Protein AF-A0A538NTR8-F1 (afdb_monomer_lite)

Secondary structure (DSSP, 8-state):
-GGGT--TTS-EEEEEEEETTEEEEEEEEPPTT-SS-EEEEEEEETTS-HHHHHHHHHHHHHT---

pLDDT: mean 82.39, std 11.98, range [46.41, 94.25]

Radius of gyration: 12.17 Å; chains: 1; bounding box: 28×22×31 Å

Structure (mmCIF, N/CA/C/O backbone):
data_AF-A0A538NTR8-F1
#
_entry.id   AF-A0A538NTR8-F1
#
loop_
_atom_site.group_PDB
_atom_site.id
_atom_site.type_symbol
_atom_site.label_atom_id
_atom_site.label_alt_id
_atom_site.label_comp_id
_atom_site.label_asym_id
_atom_site.label_entity_id
_atom_site.label_seq_id
_atom_site.pdbx_PDB_ins_code
_atom_site.Cartn_x
_atom_site.Cartn_y
_atom_site.Cartn_z
_atom_site.occupancy
_atom_site.B_iso_or_equiv
_atom_site.auth_seq_id
_atom_site.auth_comp_id
_atom_site.auth_asym_id
_atom_site.auth_atom_id
_atom_site.pdbx_PDB_model_num
ATOM 1 N N . MET A 1 1 ? 1.649 8.467 -1.762 1.00 56.94 1 MET A N 1
ATOM 2 C CA . MET A 1 1 ? 2.520 8.192 -2.933 1.00 56.94 1 MET A CA 1
ATOM 3 C C . MET A 1 1 ? 4.006 8.330 -2.634 1.00 56.94 1 MET A C 1
ATOM 5 O O . MET A 1 1 ? 4.754 7.469 -3.067 1.00 56.94 1 MET A O 1
ATOM 9 N N . ARG A 1 2 ? 4.438 9.347 -1.870 1.00 62.56 2 ARG A N 1
ATOM 10 C CA . ARG A 1 2 ? 5.859 9.614 -1.569 1.00 62.56 2 ARG A CA 1
ATOM 11 C C . ARG A 1 2 ? 6.651 8.394 -1.061 1.00 62.56 2 ARG A C 1
ATOM 13 O O . ARG A 1 2 ? 7.787 8.208 -1.468 1.00 62.56 2 ARG A O 1
ATOM 20 N N . LEU A 1 3 ? 6.029 7.547 -0.236 1.00 65.31 3 LEU A N 1
ATOM 21 C CA . LEU A 1 3 ? 6.650 6.342 0.336 1.00 65.31 3 LEU A CA 1
ATOM 22 C C . LEU A 1 3 ? 6.673 5.123 -0.601 1.00 65.31 3 LEU A C 1
ATOM 24 O O . LEU A 1 3 ? 7.471 4.219 -0.400 1.00 65.31 3 LEU A O 1
ATOM 28 N N . LEU A 1 4 ? 5.848 5.096 -1.653 1.00 61.12 4 LEU A N 1
ATOM 29 C CA . LEU A 1 4 ? 5.818 3.989 -2.621 1.00 61.12 4 LEU A CA 1
ATOM 30 C C . LEU A 1 4 ? 6.951 4.079 -3.658 1.00 61.12 4 LEU A C 1
ATOM 32 O O . LEU A 1 4 ? 6.982 3.286 -4.595 1.00 61.12 4 LEU A O 1
ATOM 36 N N . GLY A 1 5 ? 7.833 5.080 -3.545 1.00 59.56 5 GLY A N 1
ATOM 37 C CA . GLY A 1 5 ? 8.852 5.377 -4.555 1.00 59.56 5 GLY A CA 1
ATOM 38 C C . GLY A 1 5 ? 8.265 5.777 -5.912 1.00 59.56 5 GLY A C 1
ATOM 39 O O . GLY A 1 5 ? 8.979 5.785 -6.906 1.00 59.56 5 GLY A O 1
ATOM 40 N N . GLY A 1 6 ? 6.963 6.080 -5.964 1.00 58.88 6 GLY A N 1
ATOM 41 C CA . GLY A 1 6 ? 6.285 6.501 -7.179 1.00 58.88 6 GLY A CA 1
ATOM 42 C C . GLY A 1 6 ? 6.588 7.962 -7.482 1.00 58.88 6 GLY A C 1
ATOM 43 O O . GLY A 1 6 ? 6.067 8.850 -6.807 1.00 58.88 6 GLY A O 1
ATOM 44 N N . ASP A 1 7 ? 7.410 8.207 -8.495 1.00 62.16 7 ASP A N 1
ATOM 45 C CA . ASP A 1 7 ? 7.401 9.461 -9.246 1.00 62.16 7 ASP A CA 1
ATOM 46 C C . ASP A 1 7 ? 6.342 9.398 -10.367 1.00 62.16 7 ASP A C 1
ATOM 48 O O . ASP A 1 7 ? 5.707 8.364 -10.581 1.00 62.16 7 ASP A O 1
ATOM 52 N N . CYS A 1 8 ? 6.127 10.493 -11.107 1.00 58.75 8 CYS A N 1
ATOM 53 C CA . CYS A 1 8 ? 5.193 10.507 -12.247 1.00 58.75 8 CYS A CA 1
ATOM 54 C C . CYS A 1 8 ? 5.533 9.487 -13.355 1.00 58.75 8 CYS A C 1
ATOM 56 O O . CYS A 1 8 ? 4.726 9.304 -14.264 1.00 58.75 8 CYS A O 1
ATOM 58 N N . GLN A 1 9 ? 6.715 8.863 -13.328 1.00 61.25 9 GLN A N 1
ATOM 59 C CA . GLN A 1 9 ? 7.189 7.939 -14.362 1.00 61.25 9 GLN A CA 1
ATOM 60 C C . GLN A 1 9 ? 7.080 6.468 -13.941 1.00 61.25 9 GLN A C 1
ATOM 62 O O . GLN A 1 9 ? 7.195 5.573 -14.781 1.00 61.25 9 GLN A O 1
ATOM 67 N N . SER A 1 10 ? 6.817 6.207 -12.664 1.00 65.38 10 SER A N 1
ATOM 68 C CA . SER A 1 10 ? 6.664 4.866 -12.118 1.00 65.38 10 SER A CA 1
ATOM 69 C C . SER A 1 10 ? 5.194 4.439 -12.185 1.00 65.38 10 SER A C 1
ATOM 71 O O . SER A 1 10 ? 4.338 5.124 -11.620 1.00 65.38 10 SER A O 1
ATOM 73 N N . PRO A 1 11 ? 4.847 3.312 -12.839 1.00 77.31 11 PRO A N 1
ATOM 74 C CA . PRO A 1 11 ? 3.467 2.855 -12.893 1.00 77.31 11 PRO A CA 1
ATOM 75 C C . PRO A 1 11 ? 3.073 2.328 -11.511 1.00 77.31 11 PRO A C 1
ATOM 77 O O . PRO A 1 11 ? 3.415 1.207 -11.125 1.00 77.31 11 PRO A O 1
ATOM 80 N N . VAL A 1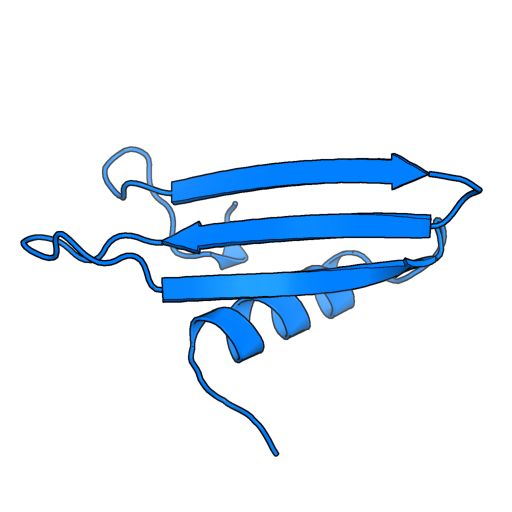 12 ? 2.376 3.171 -10.753 1.00 82.25 12 VAL A N 1
ATOM 81 C CA . VAL A 1 12 ? 1.866 2.861 -9.419 1.00 82.25 12 VAL A CA 1
ATOM 82 C C . VAL A 1 12 ? 0.353 3.036 -9.414 1.00 82.25 12 VAL A C 1
ATOM 84 O O . VAL A 1 12 ? -0.159 4.094 -9.770 1.00 82.25 12 VAL A O 1
ATOM 87 N N . GLY A 1 13 ? -0.362 1.998 -8.988 1.00 85.94 13 GLY A N 1
ATOM 88 C CA . GLY A 1 13 ? -1.798 2.052 -8.725 1.00 85.94 13 GLY A CA 1
ATOM 89 C C . GLY A 1 13 ? -2.060 1.973 -7.227 1.00 85.94 13 GLY A C 1
ATOM 90 O O . GLY A 1 13 ? -1.508 1.097 -6.565 1.00 85.94 13 GLY A O 1
ATOM 91 N N . VAL A 1 14 ? -2.904 2.860 -6.697 1.00 87.56 14 VAL A N 1
ATOM 92 C CA . VAL A 1 14 ? -3.372 2.812 -5.303 1.00 87.56 14 VAL A CA 1
ATOM 93 C C . VAL A 1 14 ? -4.893 2.858 -5.287 1.00 87.56 14 VAL A C 1
ATOM 95 O O . VAL A 1 14 ? -5.494 3.732 -5.907 1.00 87.56 14 VAL A O 1
ATOM 98 N N . LEU A 1 15 ? -5.502 1.921 -4.566 1.00 89.50 15 LEU A N 1
ATOM 99 C CA . LEU A 1 15 ? -6.929 1.880 -4.284 1.00 89.50 15 LEU A CA 1
ATOM 100 C C . LEU A 1 15 ? -7.122 1.934 -2.771 1.00 89.50 15 LEU A C 1
ATOM 102 O O . LEU A 1 15 ? -6.609 1.074 -2.054 1.00 89.50 15 LEU A O 1
ATOM 106 N N . ALA A 1 16 ? -7.870 2.931 -2.313 1.00 90.12 16 ALA A N 1
ATOM 107 C CA . ALA A 1 16 ? -8.307 3.047 -0.932 1.00 90.12 16 ALA A CA 1
ATOM 108 C C . ALA A 1 16 ? -9.832 2.949 -0.888 1.00 90.12 16 ALA A C 1
ATOM 110 O O . ALA A 1 16 ? -10.525 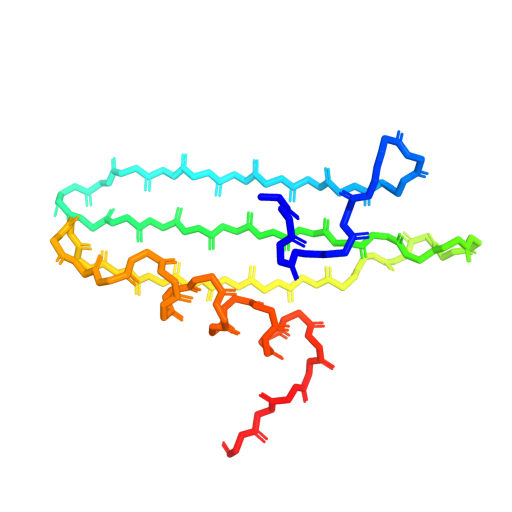3.660 -1.616 1.00 90.12 16 ALA A O 1
ATOM 111 N N . THR A 1 17 ? -10.345 2.066 -0.041 1.00 91.81 17 THR A N 1
ATOM 112 C CA . THR A 1 17 ? -11.779 1.913 0.222 1.00 91.81 17 THR A CA 1
ATOM 113 C C . THR A 1 17 ? -12.013 1.968 1.719 1.00 91.81 17 THR A C 1
ATOM 115 O O . THR A 1 17 ? -11.217 1.415 2.474 1.00 91.81 17 THR A O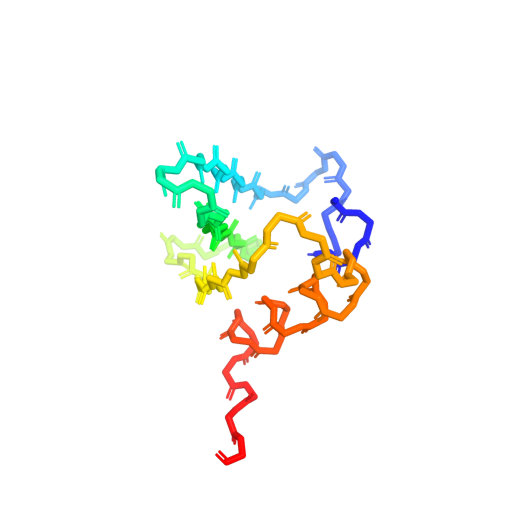 1
ATOM 118 N N . ILE A 1 18 ? -13.100 2.601 2.148 1.00 89.56 18 ILE A N 1
ATOM 119 C CA . ILE A 1 18 ? -13.516 2.616 3.552 1.00 89.56 18 ILE A CA 1
ATOM 120 C C . ILE A 1 18 ? -14.838 1.861 3.640 1.00 89.56 18 ILE A C 1
ATOM 122 O O . ILE A 1 18 ? -15.802 2.226 2.971 1.00 89.56 18 ILE A O 1
ATOM 126 N N . GLU A 1 19 ? -14.870 0.809 4.449 1.00 91.62 19 GLU A N 1
ATOM 127 C CA . GLU A 1 19 ? -16.052 -0.020 4.684 1.00 91.62 19 GLU A CA 1
ATOM 128 C C . GLU A 1 19 ? -16.178 -0.258 6.188 1.00 91.62 19 GLU A C 1
ATOM 130 O O . GLU A 1 19 ? -15.251 -0.783 6.796 1.00 91.62 19 GLU A O 1
ATOM 135 N N . ASN A 1 20 ? -17.314 0.114 6.789 1.00 90.75 20 ASN A N 1
ATOM 136 C CA . ASN A 1 20 ? -17.570 -0.056 8.229 1.00 90.75 20 ASN A CA 1
ATOM 137 C C . ASN A 1 20 ? -16.425 0.474 9.118 1.00 90.75 20 ASN A C 1
ATOM 139 O O . ASN A 1 20 ? -15.939 -0.239 9.988 1.00 90.75 20 ASN A O 1
ATOM 143 N N . ASP A 1 21 ? -15.960 1.697 8.843 1.00 88.62 21 ASP A N 1
ATOM 144 C CA . ASP A 1 21 ? -14.836 2.360 9.531 1.00 88.62 21 ASP A CA 1
ATOM 145 C C . ASP A 1 21 ? -13.460 1.686 9.409 1.00 88.62 21 ASP A C 1
ATOM 147 O O . ASP A 1 21 ? -12.478 2.189 9.954 1.00 88.62 21 ASP A O 1
ATOM 151 N N . ILE A 1 22 ? -13.352 0.629 8.602 1.00 91.44 22 ILE A N 1
ATOM 152 C CA . ILE A 1 22 ? -12.079 0.009 8.240 1.00 91.44 22 ILE A CA 1
ATOM 153 C C . ILE A 1 22 ? -11.610 0.584 6.907 1.00 91.44 22 ILE A C 1
ATOM 155 O O . ILE A 1 22 ? -12.290 0.472 5.879 1.00 91.44 22 ILE A O 1
ATOM 159 N N . MET A 1 23 ? -10.418 1.172 6.908 1.00 91.62 23 MET A N 1
ATOM 160 C CA . MET A 1 23 ? -9.724 1.561 5.690 1.00 91.62 23 MET A CA 1
ATOM 161 C C . MET A 1 23 ? -8.975 0.352 5.132 1.00 91.62 23 MET A C 1
ATOM 163 O O . MET A 1 23 ? -8.157 -0.267 5.805 1.00 91.62 23 MET A O 1
ATOM 167 N N . LYS A 1 24 ? -9.230 0.029 3.867 1.00 92.88 24 LYS A N 1
ATOM 168 C CA . LYS A 1 24 ? -8.496 -0.985 3.110 1.00 92.88 24 LYS A CA 1
ATOM 169 C C . LYS A 1 24 ? -7.687 -0.280 2.039 1.00 92.88 24 LYS A C 1
ATOM 171 O O . LYS A 1 24 ? -8.246 0.381 1.162 1.00 92.88 24 LYS A O 1
ATOM 176 N N . LEU A 1 25 ? -6.375 -0.445 2.093 1.00 92.31 25 LEU A N 1
ATOM 177 C CA . LEU A 1 25 ? -5.449 0.075 1.099 1.00 92.31 25 LEU A CA 1
ATOM 178 C C . LEU A 1 25 ? -4.847 -1.078 0.315 1.00 92.31 25 LEU A C 1
ATOM 180 O O . LEU A 1 25 ? -4.301 -2.020 0.881 1.00 92.31 25 LEU A O 1
ATOM 184 N N . ARG A 1 26 ? -4.902 -0.971 -1.009 1.00 92.94 26 ARG A N 1
ATOM 185 C CA . ARG A 1 26 ? -4.191 -1.847 -1.934 1.00 92.94 26 ARG A CA 1
ATOM 186 C C . ARG A 1 26 ? -3.310 -0.999 -2.827 1.00 92.94 26 ARG A C 1
ATOM 188 O O . ARG A 1 26 ? -3.776 -0.025 -3.414 1.00 92.94 26 ARG A O 1
ATOM 195 N N . ALA A 1 27 ? -2.063 -1.413 -2.986 1.00 91.31 27 ALA A N 1
ATOM 196 C CA . ALA A 1 27 ? -1.154 -0.777 -3.922 1.00 91.31 27 ALA A CA 1
ATOM 197 C C . ALA A 1 27 ? -0.470 -1.808 -4.816 1.00 91.31 27 ALA A C 1
ATOM 199 O O . ALA A 1 27 ? -0.234 -2.951 -4.420 1.00 91.31 27 ALA A O 1
ATOM 200 N N . GLN A 1 28 ? -0.187 -1.388 -6.045 1.00 89.81 28 GLN A N 1
ATOM 201 C CA . GLN A 1 28 ? 0.540 -2.145 -7.051 1.00 89.81 28 GLN A CA 1
ATOM 202 C C . GLN A 1 28 ? 1.647 -1.274 -7.627 1.00 89.81 28 GLN A C 1
ATOM 204 O O . GLN A 1 28 ? 1.391 -0.145 -8.041 1.00 89.81 28 GLN A O 1
ATOM 209 N N . VAL A 1 29 ? 2.862 -1.812 -7.670 1.00 86.94 29 VAL A N 1
ATOM 210 C CA . VAL A 1 29 ? 4.043 -1.141 -8.215 1.00 86.94 29 VAL A CA 1
ATOM 211 C C . VAL A 1 29 ? 4.606 -1.991 -9.343 1.00 86.94 29 VAL A C 1
ATOM 213 O O . VAL A 1 29 ? 4.966 -3.156 -9.150 1.00 86.94 29 VAL A O 1
ATOM 216 N N . PHE A 1 30 ? 4.696 -1.401 -10.529 1.00 83.31 30 PHE A N 1
ATOM 217 C CA . PHE A 1 30 ? 5.341 -2.018 -11.678 1.00 83.31 30 PHE A CA 1
ATOM 218 C C . PHE A 1 30 ? 6.786 -1.539 -11.760 1.00 83.31 30 PHE A C 1
ATOM 220 O O . PHE A 1 30 ? 7.065 -0.344 -11.824 1.00 83.31 30 PHE A O 1
ATOM 227 N N . LYS A 1 31 ? 7.726 -2.482 -11.793 1.00 78.56 31 LYS A N 1
ATOM 228 C CA . LYS A 1 31 ? 9.119 -2.164 -12.111 1.00 78.56 31 LYS A CA 1
ATOM 229 C C . LYS A 1 31 ? 9.260 -1.986 -13.622 1.00 78.56 31 LYS A C 1
ATOM 231 O O . LYS A 1 31 ? 8.603 -2.695 -14.384 1.00 78.56 31 LYS A O 1
ATOM 236 N N . HIS A 1 32 ? 10.138 -1.082 -14.052 1.00 74.25 32 HIS A N 1
ATOM 237 C CA . HIS A 1 32 ? 10.441 -0.887 -15.469 1.00 74.25 32 HIS A CA 1
ATOM 238 C C . HIS A 1 32 ? 10.770 -2.227 -16.154 1.00 74.25 32 HIS A C 1
ATOM 240 O O . HIS A 1 32 ? 11.594 -2.996 -15.658 1.00 74.25 32 HIS A O 1
ATOM 246 N N . GLY A 1 33 ? 10.084 -2.519 -17.262 1.00 76.25 33 GLY A N 1
ATOM 247 C CA . GLY A 1 33 ? 10.234 -3.770 -18.011 1.00 76.25 33 GLY A CA 1
ATOM 248 C C . GLY A 1 33 ? 9.508 -4.995 -17.432 1.00 76.25 33 GLY A C 1
ATOM 249 O O . GLY A 1 33 ? 9.519 -6.045 -18.071 1.00 76.25 33 GLY A O 1
ATOM 250 N N . SER A 1 34 ? 8.846 -4.896 -16.271 1.00 79.25 34 SER A N 1
ATOM 251 C CA . SER A 1 34 ? 8.051 -5.994 -15.699 1.00 79.25 34 SER A CA 1
ATOM 252 C C . SER A 1 34 ? 6.577 -5.899 -16.089 1.00 79.25 34 SER A C 1
ATOM 254 O O . SER A 1 34 ? 5.944 -4.856 -15.934 1.00 79.25 34 SER A O 1
ATOM 256 N N . ARG A 1 35 ? 6.000 -7.026 -16.524 1.00 81.81 35 ARG A N 1
ATOM 257 C CA . ARG A 1 35 ? 4.551 -7.171 -16.774 1.00 81.81 35 ARG A CA 1
ATOM 258 C C . ARG A 1 35 ? 3.777 -7.609 -15.527 1.00 81.81 35 ARG A C 1
ATOM 260 O O . ARG A 1 35 ? 2.552 -7.558 -15.528 1.00 81.81 35 ARG A O 1
ATOM 267 N N . VAL A 1 36 ? 4.486 -8.041 -14.482 1.00 86.62 36 VAL A N 1
ATOM 268 C CA . VAL A 1 36 ? 3.901 -8.498 -13.217 1.00 86.62 36 VAL A CA 1
ATOM 269 C C . VAL A 1 36 ? 4.162 -7.434 -12.145 1.00 86.62 36 VAL A C 1
ATOM 271 O O . VAL A 1 36 ? 5.332 -7.116 -11.894 1.00 86.62 36 VAL A O 1
ATOM 274 N N . PRO A 1 37 ? 3.114 -6.854 -11.528 1.00 87.81 37 PRO A N 1
ATOM 275 C CA . PRO A 1 37 ? 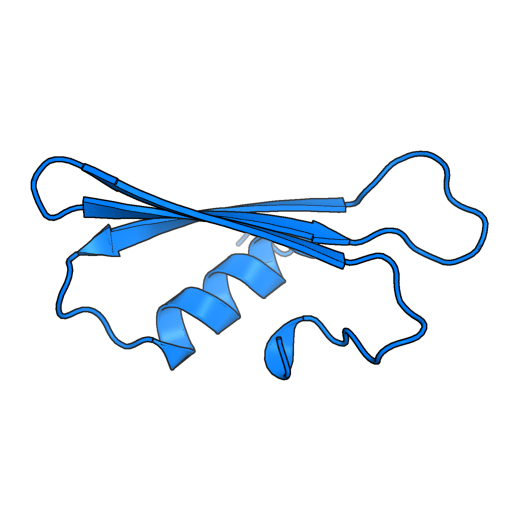3.283 -5.888 -10.454 1.00 87.81 37 PRO A CA 1
ATOM 276 C C . PRO A 1 37 ? 3.614 -6.582 -9.136 1.00 87.81 37 PRO A C 1
ATOM 278 O O . PRO A 1 37 ? 3.107 -7.663 -8.837 1.00 87.81 37 PRO A O 1
ATOM 281 N N . ARG A 1 38 ? 4.396 -5.901 -8.302 1.00 89.56 38 ARG A N 1
ATOM 282 C CA . ARG A 1 38 ? 4.450 -6.196 -6.868 1.00 89.56 38 ARG A CA 1
ATOM 283 C C . ARG A 1 38 ? 3.233 -5.560 -6.221 1.00 89.56 38 ARG A C 1
ATOM 285 O O . ARG A 1 38 ? 2.863 -4.448 -6.596 1.00 89.56 38 ARG A O 1
ATOM 292 N N . ALA A 1 39 ? 2.599 -6.251 -5.287 1.00 91.00 39 ALA A N 1
ATOM 293 C CA . ALA A 1 39 ? 1.365 -5.786 -4.677 1.00 91.00 39 ALA A CA 1
ATOM 294 C C . ALA A 1 39 ? 1.409 -5.974 -3.164 1.00 91.00 39 ALA A C 1
ATOM 296 O O . ALA A 1 39 ? 1.999 -6.935 -2.685 1.00 91.00 39 ALA A O 1
ATOM 297 N N . GLY A 1 40 ? 0.748 -5.077 -2.442 1.00 92.50 40 GLY A N 1
ATOM 298 C CA . GLY A 1 40 ? 0.541 -5.181 -1.001 1.00 92.50 40 GLY A CA 1
ATOM 299 C C . GLY A 1 40 ? -0.861 -4.721 -0.627 1.00 92.50 40 GLY A C 1
ATOM 300 O O . GLY A 1 40 ? -1.513 -4.003 -1.402 1.00 92.50 40 GLY A O 1
ATOM 301 N N . LYS A 1 41 ? -1.329 -5.156 0.545 1.00 94.25 41 LYS A N 1
ATOM 302 C CA . LYS A 1 41 ? -2.631 -4.780 1.090 1.00 94.25 41 LYS A CA 1
ATOM 303 C C . LYS A 1 41 ? -2.550 -4.600 2.603 1.00 94.25 41 LYS A C 1
ATOM 305 O O . LYS A 1 41 ? -2.230 -5.540 3.315 1.00 94.25 41 LYS A O 1
ATOM 310 N N . VAL A 1 42 ? -2.961 -3.443 3.096 1.00 93.94 42 VAL A N 1
ATOM 311 C CA . VAL A 1 42 ? -3.089 -3.189 4.535 1.00 93.94 42 VAL A CA 1
ATOM 312 C C . VAL A 1 42 ? -4.534 -2.840 4.872 1.00 93.94 42 VAL A C 1
ATOM 314 O O . VAL A 1 42 ? -5.253 -2.262 4.050 1.00 93.94 42 VAL A O 1
ATOM 317 N N . GLU A 1 43 ? -4.962 -3.243 6.060 1.00 93.44 43 GLU A N 1
ATOM 318 C CA . GLU A 1 43 ? -6.224 -2.828 6.661 1.00 93.44 43 GLU A CA 1
ATOM 319 C C . GLU A 1 43 ? -5.903 -2.063 7.940 1.00 93.44 43 GLU A C 1
ATOM 321 O O . GLU A 1 43 ? -4.979 -2.431 8.664 1.00 93.44 43 GLU A O 1
ATOM 326 N N . SER A 1 44 ? -6.629 -0.982 8.189 1.00 91.69 44 SER A N 1
ATOM 327 C CA . SER A 1 44 ? -6.422 -0.144 9.362 1.00 91.69 44 SER A CA 1
ATOM 328 C C . SER A 1 44 ? -7.740 0.425 9.854 1.00 91.69 44 SER A C 1
ATOM 330 O O . SER A 1 44 ? -8.702 0.562 9.089 1.00 91.69 44 SER A O 1
ATOM 332 N N . GLU A 1 45 ? -7.774 0.798 11.126 1.00 91.31 45 GLU A N 1
ATOM 333 C CA . GLU A 1 45 ? -8.860 1.622 11.641 1.00 91.31 45 GLU A CA 1
ATOM 334 C C . GLU A 1 45 ? -8.756 3.041 11.061 1.00 91.31 45 GLU A C 1
ATOM 336 O O . GLU A 1 45 ? -7.719 3.454 10.530 1.00 91.31 45 GLU A O 1
ATOM 341 N N . ARG A 1 46 ? -9.855 3.798 11.127 1.00 77.69 46 ARG A N 1
ATOM 342 C CA . ARG A 1 46 ? -9.910 5.182 10.630 1.00 77.69 46 ARG A CA 1
ATOM 343 C C . ARG A 1 46 ? -8.854 6.089 11.275 1.00 77.69 46 ARG A C 1
ATOM 345 O O . ARG A 1 46 ? -8.313 6.950 10.585 1.00 77.69 46 ARG A O 1
ATOM 352 N N . ASP A 1 47 ? -8.593 5.892 12.565 1.00 83.25 47 ASP A N 1
ATOM 353 C CA . ASP A 1 47 ? -7.749 6.769 13.387 1.00 83.25 47 ASP A CA 1
ATOM 354 C C . ASP A 1 47 ? -6.302 6.262 13.527 1.00 83.25 47 ASP A C 1
ATOM 356 O O . ASP A 1 47 ? -5.508 6.827 14.280 1.00 83.25 47 ASP A O 1
ATOM 360 N N . ASP A 1 48 ? -5.946 5.199 12.801 1.00 85.50 48 ASP A N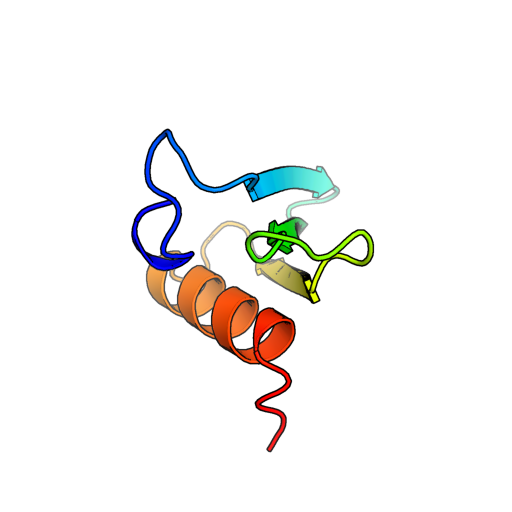 1
ATOM 361 C CA . ASP A 1 48 ? -4.584 4.676 12.776 1.00 85.50 48 ASP A CA 1
ATOM 362 C C . ASP A 1 48 ? -3.593 5.656 12.122 1.00 85.50 48 ASP A C 1
ATOM 364 O O . ASP A 1 48 ? -3.921 6.4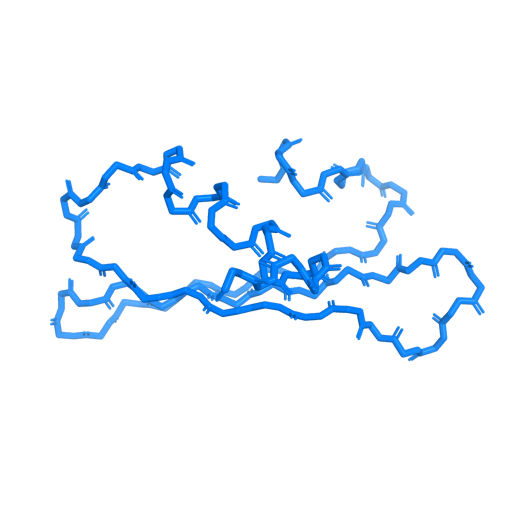23 11.214 1.00 85.50 48 ASP A O 1
ATOM 368 N N . ASP A 1 49 ? -2.331 5.588 12.554 1.00 87.88 49 ASP A N 1
ATOM 369 C CA . ASP A 1 49 ? -1.264 6.438 12.025 1.00 87.88 49 ASP A CA 1
ATOM 370 C C . ASP A 1 49 ? -0.987 6.168 10.533 1.00 87.88 49 ASP A C 1
ATOM 372 O O . ASP A 1 49 ? -0.532 5.091 10.133 1.00 87.88 49 ASP A O 1
ATOM 376 N N . GLY A 1 50 ? -1.229 7.182 9.698 1.00 84.56 50 GLY A N 1
ATOM 377 C CA . GLY A 1 50 ? -1.091 7.091 8.244 1.00 84.56 50 GLY A CA 1
ATOM 378 C C . GLY A 1 50 ? 0.325 6.755 7.770 1.00 84.56 50 GLY A C 1
ATOM 379 O O . GLY A 1 50 ? 0.486 6.117 6.725 1.00 84.56 50 GLY A O 1
ATOM 380 N N . GLU A 1 51 ? 1.356 7.155 8.519 1.00 87.19 51 GLU A N 1
ATOM 381 C CA . GLU A 1 51 ? 2.748 6.849 8.184 1.00 87.19 51 GLU A CA 1
ATOM 382 C C . GLU A 1 51 ? 3.079 5.379 8.467 1.00 87.19 51 GLU A C 1
ATOM 384 O O . GLU A 1 51 ? 3.627 4.699 7.594 1.00 87.19 51 GLU A O 1
ATOM 389 N N . ARG A 1 52 ? 2.641 4.850 9.616 1.00 89.38 52 ARG A N 1
ATOM 390 C CA . ARG A 1 52 ? 2.700 3.419 9.944 1.00 89.38 52 ARG A CA 1
ATOM 391 C C . ARG A 1 52 ? 2.001 2.570 8.885 1.00 89.38 52 ARG A C 1
ATOM 393 O O . ARG A 1 52 ? 2.606 1.625 8.378 1.00 89.38 52 ARG A O 1
ATOM 400 N N . ILE A 1 53 ? 0.768 2.923 8.513 1.00 90.38 53 ILE A N 1
ATOM 401 C CA . ILE A 1 53 ? -0.014 2.193 7.499 1.00 90.38 53 ILE A CA 1
ATOM 402 C C . ILE A 1 53 ? 0.729 2.174 6.156 1.00 90.38 53 ILE A C 1
ATOM 404 O O . ILE A 1 53 ? 0.831 1.140 5.491 1.00 90.38 53 ILE A O 1
ATOM 408 N N . ALA A 1 54 ? 1.279 3.317 5.742 1.00 87.31 54 ALA A N 1
ATOM 409 C CA . ALA A 1 54 ? 2.018 3.415 4.492 1.00 87.31 54 ALA A CA 1
ATOM 410 C C . ALA A 1 54 ? 3.337 2.622 4.521 1.00 87.31 54 ALA A C 1
ATOM 412 O O . ALA A 1 54 ? 3.684 1.994 3.519 1.00 87.31 54 ALA A O 1
ATOM 413 N N . ALA A 1 55 ? 4.053 2.617 5.648 1.00 90.00 55 ALA A N 1
ATOM 414 C CA . ALA A 1 55 ? 5.268 1.827 5.827 1.00 90.00 55 ALA A CA 1
ATOM 415 C C . ALA A 1 55 ? 4.978 0.319 5.769 1.00 90.00 55 ALA A C 1
ATOM 417 O O . ALA A 1 55 ? 5.697 -0.425 5.099 1.00 90.00 55 ALA A O 1
ATOM 418 N N . GLU A 1 56 ? 3.897 -0.130 6.406 1.00 91.69 56 GLU A N 1
ATOM 419 C CA . GLU A 1 56 ? 3.451 -1.524 6.362 1.00 91.69 56 GLU A CA 1
ATOM 420 C C . GLU A 1 56 ? 3.072 -1.955 4.938 1.00 91.69 56 GLU A C 1
ATOM 422 O O . GLU A 1 56 ? 3.513 -3.001 4.453 1.00 91.69 56 GLU A O 1
ATOM 427 N N . LEU A 1 57 ? 2.333 -1.107 4.217 1.00 91.12 57 LEU A N 1
ATOM 428 C CA . LEU A 1 57 ? 1.983 -1.352 2.821 1.00 91.12 57 LEU A CA 1
ATOM 429 C C . LEU A 1 57 ? 3.230 -1.492 1.931 1.00 91.12 57 LEU A C 1
ATOM 431 O O . LEU A 1 57 ? 3.268 -2.360 1.057 1.00 91.12 57 LEU A O 1
ATOM 435 N N . VAL A 1 58 ? 4.261 -0.672 2.159 1.00 89.38 58 VAL A N 1
ATOM 436 C CA . VAL A 1 58 ? 5.539 -0.746 1.432 1.00 89.38 58 VAL A CA 1
ATOM 437 C C . VAL A 1 58 ? 6.282 -2.046 1.737 1.00 89.38 58 VAL A C 1
ATOM 439 O O . VAL A 1 58 ? 6.742 -2.695 0.797 1.00 89.38 58 VAL A O 1
ATOM 442 N N . ARG A 1 59 ? 6.351 -2.469 3.005 1.00 89.62 59 ARG A N 1
ATOM 443 C CA . ARG A 1 59 ? 6.972 -3.750 3.395 1.00 89.62 59 ARG A CA 1
ATOM 444 C C . ARG A 1 59 ? 6.312 -4.933 2.691 1.00 89.62 59 ARG A C 1
ATOM 446 O O . ARG A 1 59 ? 6.999 -5.760 2.091 1.00 89.62 59 ARG A O 1
ATOM 453 N N . GLN A 1 60 ? 4.978 -4.957 2.654 1.00 90.75 60 GLN A N 1
ATOM 454 C CA . GLN A 1 60 ? 4.240 -6.009 1.952 1.00 90.75 60 GLN A CA 1
ATOM 455 C C . GLN A 1 60 ? 4.504 -6.021 0.445 1.00 90.75 60 GLN A C 1
ATOM 457 O O . GLN A 1 60 ? 4.777 -7.079 -0.118 1.00 90.75 60 GLN A O 1
ATOM 462 N N . ILE A 1 61 ? 4.472 -4.854 -0.213 1.00 88.88 61 ILE A N 1
ATOM 463 C CA . ILE A 1 61 ? 4.859 -4.739 -1.631 1.00 88.88 61 ILE A CA 1
ATOM 464 C C . ILE A 1 61 ? 6.281 -5.257 -1.824 1.00 88.88 61 ILE A C 1
ATOM 466 O O . ILE A 1 61 ? 6.594 -5.852 -2.862 1.00 88.88 61 ILE A O 1
ATOM 470 N N . ASN A 1 62 ? 7.149 -5.028 -0.836 1.00 86.56 62 ASN A N 1
ATOM 471 C CA . ASN A 1 62 ? 8.533 -5.412 -0.939 1.00 86.56 62 ASN A CA 1
ATOM 472 C C . ASN A 1 62 ? 8.810 -6.905 -0.733 1.00 86.56 62 ASN A C 1
ATOM 474 O O . ASN A 1 62 ? 9.861 -7.371 -1.180 1.00 86.56 62 ASN A O 1
ATOM 478 N N . GLY A 1 63 ? 7.854 -7.655 -0.181 1.00 81.00 63 GLY A N 1
ATOM 479 C CA . GLY A 1 63 ? 8.062 -9.036 0.252 1.00 81.00 63 GLY A CA 1
ATOM 480 C C . GLY A 1 63 ? 8.861 -9.128 1.554 1.00 81.00 63 GLY A C 1
ATOM 481 O O . GLY A 1 63 ? 9.429 -10.173 1.848 1.00 81.00 63 GLY A O 1
ATOM 482 N N . GLU A 1 64 ? 8.924 -8.035 2.315 1.00 71.88 64 GLU A N 1
ATOM 483 C CA . GLU A 1 64 ? 9.543 -7.969 3.637 1.00 71.88 64 GLU A CA 1
ATOM 484 C C . GLU A 1 64 ? 8.493 -8.437 4.655 1.00 71.88 64 GLU A C 1
ATOM 486 O O . GLU A 1 64 ? 7.731 -7.635 5.194 1.00 71.88 64 GLU A O 1
ATOM 491 N N . GLN A 1 65 ? 8.382 -9.755 4.830 1.00 55.69 65 GLN A N 1
ATOM 492 C CA . GLN A 1 65 ? 7.621 -10.370 5.921 1.00 55.69 65 GLN A CA 1
ATOM 493 C C . GLN A 1 65 ? 8.611 -10.783 7.017 1.00 55.69 65 GLN A C 1
ATOM 495 O O . GLN A 1 65 ? 9.608 -11.435 6.708 1.00 55.69 65 GLN A O 1
ATOM 500 N N . GLU A 1 66 ? 8.361 -10.361 8.259 1.00 46.41 66 GLU A N 1
ATOM 501 C CA . GLU A 1 66 ? 8.942 -10.997 9.454 1.00 46.41 66 GLU A CA 1
ATOM 502 C C . GLU A 1 66 ? 8.185 -12.295 9.755 1.00 46.41 66 GLU A C 1
ATOM 504 O O . GLU A 1 66 ? 6.940 -12.290 9.585 1.00 46.41 66 GLU A O 1
#

Sequence (66 aa):
MRLLGGDCQSPVGVLATIENDIMKLRAQVFKHGSRVPRAGKVESERDDDGERIAAELVRQINGEQE

Foldseek 3Di:
DVLLPDDVPWDKDWDWDADPQKIKIKMWTDDVPDPDTQIFIDIDGNPDDPVVRSVRRNCSSVVNDD